Protein AF-A0AB73KHA6-F1 (afdb_monomer)

Nearest PDB structures (foldseek):
  8xl0-assembly1_F  TM=5.474E-01  e=4.171E+00  Homo sapiens
  7aht-assembly1_A  TM=4.195E-01  e=3.923E+00  Bacillus subtilis subsp. subtilis str. 168

pLDDT: mean 85.56, std 12.54, range [39.38, 96.81]

Solvent-accessible surface area (backbone atoms only — not comparable to full-atom values): 4493 Å² total; per-residue (Å²): 133,86,81,74,78,83,62,92,81,57,60,70,42,70,45,90,76,40,49,94,90,73,50,78,38,41,27,40,28,68,94,47,89,76,34,41,40,39,34,44,60,89,45,76,88,51,84,62,49,73,35,43,56,68,58,50,52,51,51,54,50,34,55,76,69,58,71,64,75,87,127

Sequence (71 aa):
MRTTTDLSTAAWRKSTYSNTNGGECIEVADGIPGVIPVRDSKDPEGPALRFSHDAWSSFIAGIQAAEFPAT

Radius of gyration: 13.56 Å; Cα contacts (8 Å, |Δi|>4): 81; chains: 1; bounding box: 27×36×36 Å

Foldseek 3Di:
DPPPQDCVPFDWDWDPQDDPPDDFTKIWGPPRPQWIWMDGPVCPVDDIDTDGPVRVVVVVVCVVVVVDPPD

Mean predicted aligned error: 5.9 Å

Secondary structure (DSSP, 8-state):
-------TT--EEE-TT--TTS---EEEE-S-TT-EEEEETT-TTSPPEEE-HHHHHHHHHHHHTT-S---

Structure (mmCIF, N/CA/C/O backbone):
data_AF-A0AB73KHA6-F1
#
_entry.id   AF-A0AB73KHA6-F1
#
loop_
_atom_site.group_PDB
_atom_site.id
_atom_site.type_symbol
_atom_site.label_atom_id
_atom_site.label_alt_id
_atom_site.label_comp_id
_atom_site.label_asym_id
_atom_site.label_entity_id
_atom_site.label_seq_id
_atom_site.pdbx_PDB_ins_code
_atom_site.Cartn_x
_atom_site.Cartn_y
_atom_site.Cartn_z
_atom_site.occupancy
_atom_site.B_iso_or_equiv
_atom_site.auth_seq_id
_atom_site.auth_comp_id
_atom_site.auth_asym_id
_atom_sit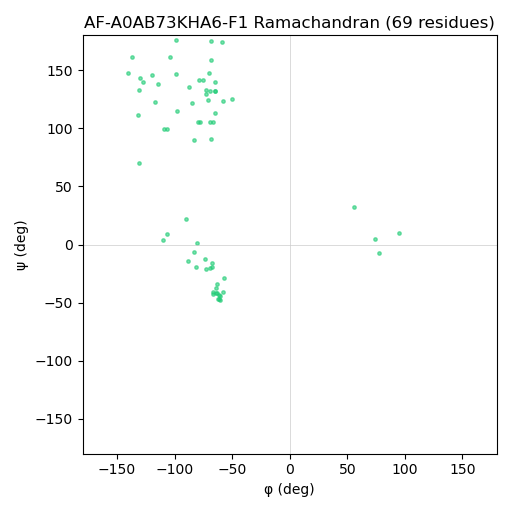e.auth_atom_id
_atom_site.pdbx_PDB_model_num
ATOM 1 N N . MET A 1 1 ? 0.104 -10.962 22.349 1.00 39.38 1 MET A N 1
ATOM 2 C CA . MET A 1 1 ? 0.737 -11.768 21.285 1.00 39.38 1 MET A CA 1
ATOM 3 C C . MET A 1 1 ? 0.450 -11.100 19.948 1.00 39.38 1 MET A C 1
ATOM 5 O O . MET A 1 1 ? -0.708 -11.014 19.574 1.00 39.38 1 MET A O 1
ATOM 9 N N . ARG A 1 2 ? 1.455 -10.515 19.284 1.00 51.69 2 ARG A N 1
ATOM 10 C CA . ARG A 1 2 ? 1.289 -10.037 17.903 1.00 51.69 2 ARG A CA 1
ATOM 11 C C . ARG A 1 2 ? 1.408 -11.273 17.018 1.00 51.69 2 ARG A C 1
ATOM 13 O O . ARG A 1 2 ? 2.497 -11.817 16.886 1.00 51.69 2 ARG A O 1
ATOM 20 N N . THR A 1 3 ? 0.294 -11.760 16.491 1.00 57.00 3 THR A N 1
ATOM 21 C CA . THR A 1 3 ? 0.294 -12.762 15.425 1.00 57.00 3 THR A CA 1
ATOM 22 C C . THR A 1 3 ? 0.842 -12.063 14.189 1.00 57.00 3 THR A C 1
ATOM 24 O O . THR A 1 3 ? 0.126 -11.362 13.479 1.00 57.00 3 THR A O 1
ATOM 27 N N . THR A 1 4 ? 2.155 -12.132 13.994 1.00 69.50 4 THR A N 1
ATOM 28 C CA . THR A 1 4 ? 2.786 -11.607 12.787 1.00 69.50 4 THR A CA 1
ATOM 29 C C . THR A 1 4 ? 2.303 -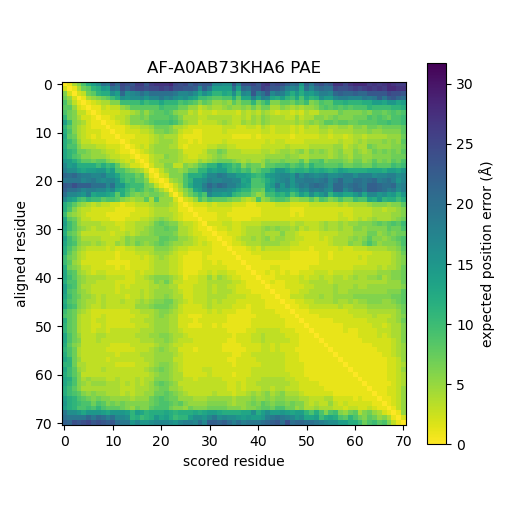12.465 11.627 1.00 69.50 4 THR A C 1
ATOM 31 O O . THR A 1 4 ? 2.723 -13.608 11.500 1.00 69.50 4 THR A O 1
ATOM 34 N N . 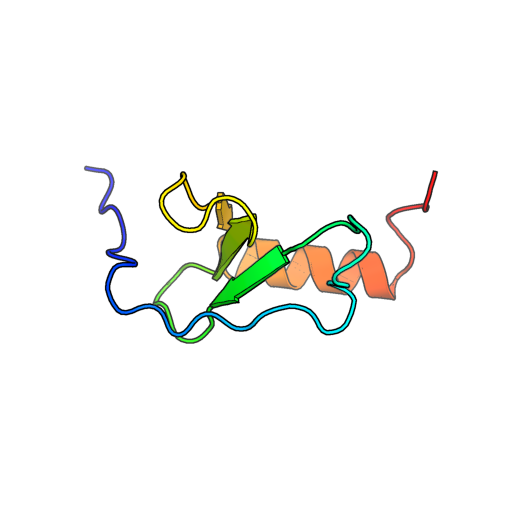THR A 1 5 ? 1.396 -11.934 10.803 1.00 78.81 5 THR A N 1
ATOM 35 C CA . THR A 1 5 ? 0.972 -12.575 9.551 1.00 78.81 5 THR A CA 1
ATOM 36 C C . THR A 1 5 ? 2.206 -12.972 8.743 1.00 78.81 5 THR A C 1
ATOM 38 O O . THR A 1 5 ? 3.073 -12.125 8.510 1.00 78.81 5 THR A O 1
ATOM 41 N N . ASP A 1 6 ? 2.333 -14.234 8.359 1.00 83.56 6 ASP A N 1
ATOM 42 C CA . ASP A 1 6 ? 3.437 -14.653 7.502 1.00 83.56 6 ASP A CA 1
ATOM 43 C C . ASP A 1 6 ? 3.200 -14.122 6.079 1.00 83.56 6 ASP A C 1
ATOM 45 O O . ASP A 1 6 ? 2.103 -14.251 5.539 1.00 83.56 6 ASP A O 1
ATOM 49 N N . LEU A 1 7 ? 4.211 -13.469 5.504 1.00 87.88 7 LEU A N 1
ATOM 50 C CA . LEU A 1 7 ? 4.178 -12.897 4.153 1.00 87.88 7 LEU A CA 1
ATOM 51 C C . LEU A 1 7 ? 5.080 -13.666 3.176 1.00 87.88 7 LEU A C 1
ATOM 53 O O . LEU A 1 7 ? 5.197 -13.265 2.021 1.00 87.88 7 LEU A O 1
ATOM 57 N N . SER A 1 8 ? 5.700 -14.766 3.616 1.00 85.06 8 SER A N 1
ATOM 58 C CA . SER A 1 8 ? 6.603 -15.597 2.807 1.00 85.06 8 SER A CA 1
ATOM 59 C C . SER A 1 8 ? 5.956 -16.126 1.521 1.00 85.06 8 SER A C 1
ATOM 61 O O . SER A 1 8 ? 6.638 -16.321 0.519 1.00 85.06 8 SER A O 1
ATOM 63 N N . THR A 1 9 ? 4.634 -16.311 1.531 1.00 85.06 9 THR A N 1
ATOM 64 C CA . THR A 1 9 ? 3.833 -16.815 0.402 1.00 85.06 9 THR A CA 1
ATOM 65 C C . THR A 1 9 ? 2.988 -15.734 -0.277 1.00 85.06 9 THR A C 1
ATOM 67 O O . THR A 1 9 ? 2.148 -16.045 -1.121 1.00 85.06 9 THR A O 1
ATOM 70 N N . ALA A 1 10 ? 3.183 -14.460 0.077 1.00 92.31 10 ALA A N 1
ATOM 71 C CA . ALA A 1 10 ? 2.387 -13.372 -0.471 1.00 92.31 10 ALA A CA 1
ATOM 72 C C . ALA A 1 10 ? 2.612 -13.209 -1.985 1.00 92.31 10 ALA A C 1
ATOM 74 O O . ALA A 1 10 ? 3.744 -13.146 -2.469 1.00 92.31 10 ALA A O 1
ATOM 75 N N . ALA A 1 11 ? 1.513 -13.102 -2.733 1.00 93.12 11 ALA A N 1
ATOM 76 C CA . ALA A 1 11 ? 1.540 -12.841 -4.166 1.00 93.12 11 ALA A CA 1
ATOM 77 C C . ALA A 1 11 ? 1.692 -11.333 -4.420 1.00 93.12 11 ALA A C 1
ATOM 79 O O . ALA A 1 11 ? 0.710 -10.593 -4.493 1.00 93.12 11 ALA A O 1
ATOM 80 N N . TRP A 1 12 ? 2.938 -10.872 -4.518 1.00 93.56 12 TRP A N 1
ATOM 81 C CA . TRP A 1 12 ? 3.263 -9.462 -4.727 1.00 93.56 12 TRP A CA 1
ATOM 82 C C . TRP A 1 12 ? 2.956 -9.000 -6.150 1.00 93.56 12 TRP A C 1
ATOM 84 O O . TRP A 1 12 ? 3.357 -9.626 -7.132 1.00 93.56 12 TRP A O 1
ATOM 94 N N . ARG A 1 13 ? 2.296 -7.847 -6.258 1.00 93.19 13 ARG A N 1
ATOM 95 C CA . ARG A 1 13 ? 2.035 -7.157 -7.518 1.00 93.19 13 ARG A CA 1
ATOM 96 C C . ARG A 1 13 ? 2.727 -5.804 -7.504 1.00 93.19 13 ARG A C 1
ATOM 98 O O . ARG A 1 13 ? 2.460 -4.963 -6.644 1.00 93.19 13 ARG A O 1
ATOM 105 N N . LYS A 1 14 ? 3.582 -5.587 -8.494 1.00 89.62 14 LYS A N 1
ATOM 106 C CA . LYS A 1 14 ? 4.277 -4.319 -8.713 1.00 89.62 14 LYS A CA 1
ATOM 107 C C . LYS A 1 14 ? 3.345 -3.271 -9.318 1.00 89.62 14 LYS A C 1
ATOM 109 O O . LYS A 1 14 ? 2.523 -3.598 -10.175 1.00 89.62 14 LYS A O 1
ATOM 114 N N . SER A 1 15 ? 3.478 -2.020 -8.885 1.00 85.62 15 SER A N 1
ATOM 115 C CA . SER A 1 15 ? 2.769 -0.893 -9.495 1.00 85.62 15 SER A CA 1
ATOM 116 C C . SER A 1 15 ? 3.226 -0.672 -10.939 1.00 85.62 15 SER A C 1
ATOM 118 O O . SER A 1 15 ? 4.415 -0.721 -11.246 1.00 85.62 15 SER A O 1
ATOM 120 N N . THR A 1 16 ? 2.293 -0.360 -11.838 1.00 81.88 16 THR A N 1
ATOM 121 C CA . THR A 1 16 ? 2.602 0.005 -13.233 1.00 81.88 16 THR A CA 1
ATOM 122 C C . THR A 1 16 ? 3.329 1.345 -13.352 1.00 81.88 16 THR A C 1
ATOM 124 O O . THR A 1 16 ? 3.912 1.633 -14.392 1.00 81.88 16 THR A O 1
ATOM 127 N N . TYR A 1 17 ? 3.316 2.158 -12.292 1.00 77.50 17 TYR A N 1
ATOM 128 C CA . TYR A 1 17 ? 4.061 3.416 -12.214 1.00 77.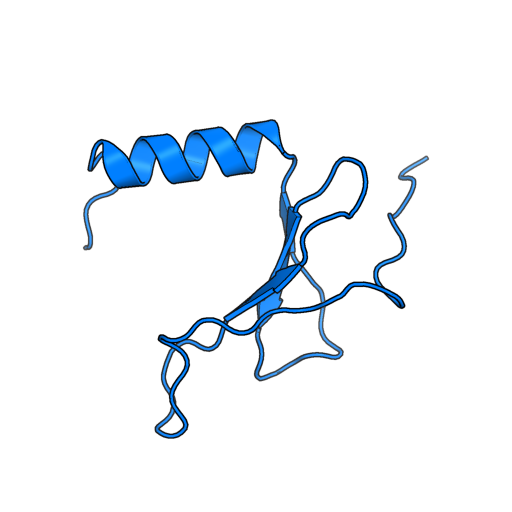50 17 TYR A CA 1
ATOM 129 C C . TYR A 1 17 ? 5.526 3.218 -11.788 1.00 77.50 17 TYR A C 1
ATOM 131 O O . TYR A 1 17 ? 6.315 4.160 -11.828 1.00 77.50 17 TYR A O 1
ATOM 139 N N . SER A 1 18 ? 5.918 1.993 -11.422 1.00 74.12 18 SER A N 1
ATOM 140 C CA . SER A 1 18 ? 7.302 1.645 -11.101 1.00 74.12 18 SER A CA 1
ATOM 141 C C . SER A 1 18 ? 8.114 1.479 -12.389 1.00 74.12 18 SER A C 1
ATOM 143 O O . SER A 1 18 ? 7.970 0.487 -13.101 1.00 74.12 18 SER A O 1
ATOM 145 N N . ASN A 1 19 ? 8.966 2.458 -12.704 1.00 69.56 19 ASN A N 1
ATOM 146 C CA . ASN A 1 19 ? 9.826 2.439 -13.889 1.00 69.56 19 ASN A CA 1
ATOM 147 C C . ASN A 1 19 ? 11.292 2.104 -13.549 1.00 69.56 19 ASN A C 1
ATOM 149 O O . ASN A 1 19 ? 11.743 2.228 -12.412 1.00 69.56 19 ASN A O 1
ATOM 153 N N . THR A 1 20 ? 12.054 1.688 -14.562 1.00 63.56 20 THR A N 1
ATOM 154 C CA . THR A 1 20 ? 13.477 1.320 -14.442 1.00 63.56 20 THR A CA 1
ATOM 155 C C . THR A 1 20 ? 14.411 2.521 -14.266 1.00 63.56 20 THR A C 1
ATOM 157 O O . THR A 1 20 ? 15.566 2.340 -13.897 1.00 63.56 20 THR A O 1
ATOM 160 N N . ASN A 1 21 ? 13.921 3.746 -14.484 1.00 66.44 21 ASN A N 1
ATOM 161 C CA . ASN A 1 21 ? 14.716 4.979 -14.449 1.00 66.44 21 ASN A CA 1
ATOM 162 C C . ASN A 1 21 ? 14.766 5.627 -13.053 1.00 66.44 21 ASN A C 1
ATOM 164 O O . ASN A 1 21 ? 15.038 6.818 -12.932 1.00 66.44 21 ASN A O 1
ATOM 168 N N . GLY A 1 22 ? 14.510 4.853 -11.996 1.00 57.81 22 GLY A N 1
ATOM 169 C CA . GLY A 1 22 ? 14.684 5.301 -10.614 1.00 57.81 22 GLY A CA 1
ATOM 170 C C . GLY A 1 22 ? 13.431 5.843 -9.925 1.00 57.81 22 GLY A C 1
ATOM 171 O O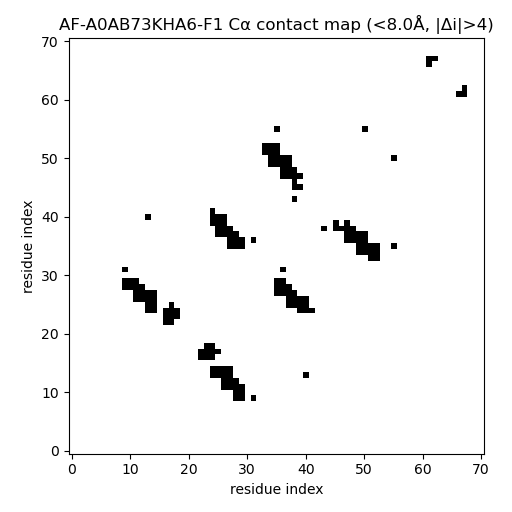 . GLY A 1 22 ? 13.561 6.337 -8.807 1.00 57.81 22 GLY A O 1
ATOM 172 N N . GLY A 1 23 ? 12.240 5.704 -10.519 1.00 63.50 23 GLY A N 1
ATOM 173 C CA . GLY A 1 23 ? 10.973 6.102 -9.895 1.00 63.50 23 GLY A CA 1
ATOM 174 C C . GLY A 1 23 ? 10.663 5.401 -8.562 1.00 63.50 23 GLY A C 1
ATOM 175 O O . GLY A 1 23 ? 11.384 4.503 -8.112 1.00 63.50 23 GLY A O 1
ATOM 176 N N . GLU A 1 24 ? 9.583 5.832 -7.914 1.00 64.94 24 GLU A N 1
ATOM 177 C CA . GLU A 1 24 ? 9.070 5.250 -6.669 1.00 64.94 24 GLU A CA 1
ATOM 178 C C . GLU A 1 24 ? 8.494 3.851 -6.951 1.00 64.94 24 GLU A C 1
ATOM 180 O O . GLU A 1 24 ? 7.446 3.693 -7.586 1.00 64.94 24 GLU A O 1
ATOM 185 N N . CYS A 1 25 ? 9.226 2.810 -6.544 1.00 86.69 25 CYS A N 1
ATOM 186 C CA . CYS A 1 25 ? 8.867 1.427 -6.840 1.00 86.69 25 CYS A CA 1
ATOM 187 C C . CYS A 1 25 ? 8.144 0.792 -5.652 1.00 86.69 25 CYS A C 1
ATOM 189 O O . CYS A 1 25 ? 8.747 0.590 -4.603 1.00 86.69 25 CYS A O 1
ATOM 191 N N . ILE A 1 26 ? 6.868 0.447 -5.823 1.00 90.31 26 ILE A N 1
ATOM 192 C CA . ILE A 1 26 ? 6.026 -0.103 -4.755 1.00 90.31 26 ILE A CA 1
ATOM 193 C C . ILE A 1 26 ? 5.382 -1.410 -5.217 1.00 90.31 26 ILE A C 1
ATOM 195 O O . ILE A 1 26 ? 4.916 -1.523 -6.356 1.00 90.31 26 ILE A O 1
ATOM 199 N N . GLU A 1 27 ? 5.322 -2.389 -4.313 1.00 93.75 27 GLU A N 1
ATOM 200 C CA . GLU A 1 27 ? 4.540 -3.617 -4.482 1.00 93.75 27 GLU A CA 1
ATOM 201 C C . GLU A 1 27 ? 3.492 -3.759 -3.377 1.00 93.75 27 GLU A C 1
ATOM 203 O O . GLU A 1 27 ? 3.728 -3.391 -2.225 1.00 93.75 27 GLU A O 1
ATOM 208 N N . VAL A 1 28 ? 2.344 -4.334 -3.731 1.00 94.75 28 VAL A N 1
ATOM 209 C CA . VAL A 1 28 ? 1.233 -4.636 -2.816 1.00 94.75 28 VAL A CA 1
ATOM 210 C C . VAL A 1 28 ? 0.821 -6.091 -3.022 1.00 94.75 28 VAL A C 1
ATOM 212 O O . VAL A 1 28 ? 0.837 -6.563 -4.161 1.00 94.75 28 VAL A O 1
ATOM 215 N N . ALA A 1 29 ? 0.442 -6.800 -1.960 1.00 94.31 29 ALA A N 1
ATOM 216 C CA . ALA A 1 29 ? -0.161 -8.130 -2.076 1.00 94.31 29 ALA A CA 1
ATOM 217 C C . ALA A 1 29 ? -1.615 -8.122 -1.587 1.00 94.31 29 ALA A C 1
ATOM 219 O O . ALA A 1 29 ? -1.925 -7.536 -0.551 1.00 94.31 29 ALA A O 1
ATOM 220 N N . ASP A 1 30 ? -2.490 -8.806 -2.321 1.00 86.81 30 ASP A N 1
ATOM 221 C CA . ASP A 1 30 ? -3.876 -9.039 -1.904 1.00 86.81 30 ASP A CA 1
ATOM 222 C C . ASP A 1 30 ? -4.026 -10.441 -1.296 1.00 86.81 30 ASP A C 1
ATOM 224 O O . ASP A 1 30 ? -3.102 -11.254 -1.306 1.00 86.81 30 ASP A O 1
ATOM 228 N N . GLY A 1 31 ? -5.228 -10.750 -0.802 1.00 85.81 31 GLY A N 1
ATOM 229 C CA . GLY A 1 31 ? -5.593 -12.108 -0.384 1.00 85.81 31 GLY A CA 1
ATOM 230 C C . GLY A 1 31 ? -4.960 -12.557 0.933 1.00 85.81 31 GLY A C 1
ATOM 231 O O . GLY A 1 31 ? -5.153 -13.699 1.343 1.00 85.81 31 GLY A O 1
ATOM 232 N N . ILE A 1 32 ? -4.241 -11.665 1.618 1.00 89.12 32 ILE A N 1
ATOM 233 C CA . ILE A 1 32 ? -3.689 -11.919 2.943 1.00 89.12 32 ILE A CA 1
ATOM 234 C C . ILE A 1 32 ? -4.762 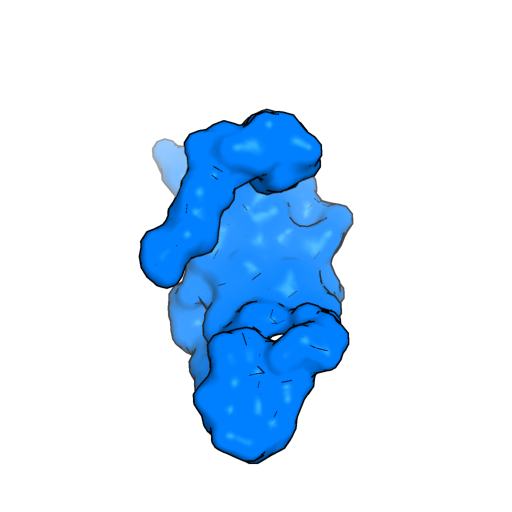-11.604 4.000 1.00 89.12 32 ILE A C 1
ATOM 236 O O . ILE A 1 32 ? -5.250 -10.473 4.063 1.00 89.12 32 ILE A O 1
ATOM 240 N N . PRO A 1 33 ? -5.151 -12.566 4.857 1.00 89.06 33 PRO A N 1
ATOM 241 C CA . PRO A 1 33 ? -6.187 -12.329 5.854 1.00 89.06 33 PRO A CA 1
ATOM 242 C C . PRO A 1 33 ? -5.843 -11.175 6.803 1.00 89.06 33 PRO A C 1
ATOM 244 O O . PRO A 1 33 ? -4.819 -11.185 7.489 1.00 89.06 33 PRO A O 1
ATOM 247 N N . GLY A 1 34 ? -6.733 -10.184 6.856 1.00 88.62 34 GLY A N 1
ATOM 248 C CA . GLY A 1 34 ? -6.694 -9.078 7.815 1.00 88.62 34 GLY A CA 1
ATOM 249 C C . GLY A 1 34 ? -5.687 -7.965 7.519 1.00 88.62 34 GLY A C 1
ATOM 250 O O . GLY A 1 34 ? -5.734 -6.944 8.207 1.00 88.62 34 GLY A O 1
ATOM 251 N N . VAL A 1 35 ? -4.810 -8.112 6.519 1.00 93.38 35 VAL A N 1
ATOM 252 C CA . VAL A 1 35 ? -3.811 -7.088 6.188 1.00 93.38 35 VAL A CA 1
ATOM 253 C C . VAL A 1 35 ? -3.608 -6.905 4.688 1.00 93.38 35 VAL A C 1
ATOM 255 O O . VAL A 1 35 ? -3.648 -7.861 3.924 1.00 93.38 35 VAL A O 1
ATOM 258 N N . ILE A 1 36 ? -3.304 -5.671 4.296 1.00 94.88 36 ILE A N 1
ATOM 259 C CA . ILE A 1 36 ? -2.798 -5.296 2.977 1.00 94.88 36 ILE A CA 1
ATOM 260 C C . ILE A 1 36 ? -1.327 -4.900 3.149 1.00 94.88 36 ILE A C 1
ATOM 262 O O . ILE A 1 36 ? -1.041 -3.807 3.656 1.00 94.88 36 ILE A O 1
ATOM 266 N N . PRO A 1 37 ? -0.374 -5.798 2.848 1.00 95.31 37 PRO A N 1
ATOM 267 C CA . PRO A 1 37 ? 1.038 -5.487 2.950 1.00 95.31 37 PRO A CA 1
ATOM 268 C C . PRO A 1 37 ? 1.529 -4.667 1.748 1.00 95.31 37 PRO A C 1
ATOM 270 O O . PRO A 1 37 ? 1.151 -4.923 0.604 1.00 95.31 37 PRO A O 1
ATOM 273 N N . VAL A 1 38 ? 2.414 -3.710 2.020 1.00 95.12 38 VAL A N 1
ATOM 274 C CA . VAL A 1 38 ? 3.046 -2.826 1.032 1.00 95.12 38 VAL A CA 1
ATOM 275 C C . VAL A 1 38 ? 4.549 -2.816 1.284 1.00 95.12 38 VAL A C 1
ATOM 277 O O . VAL A 1 38 ? 4.974 -2.665 2.431 1.00 95.12 38 VAL A O 1
ATOM 280 N N . ARG A 1 39 ? 5.360 -2.968 0.237 1.00 93.69 39 ARG A N 1
ATOM 281 C CA . ARG A 1 39 ? 6.826 -2.927 0.351 1.00 93.69 39 ARG A CA 1
ATOM 282 C C . ARG A 1 39 ? 7.476 -2.127 -0.770 1.00 93.69 39 ARG A C 1
ATOM 284 O O . ARG A 1 39 ? 6.877 -1.929 -1.830 1.00 93.69 39 ARG A O 1
ATOM 291 N N . ASP A 1 40 ? 8.718 -1.725 -0.530 1.00 91.31 40 ASP A N 1
ATOM 292 C CA . ASP A 1 40 ? 9.602 -1.171 -1.552 1.00 91.31 40 ASP A CA 1
ATOM 293 C C . ASP A 1 40 ? 10.023 -2.287 -2.518 1.00 91.31 40 ASP A C 1
ATOM 295 O O . ASP A 1 40 ? 10.559 -3.314 -2.102 1.00 91.31 40 ASP A O 1
ATOM 299 N N . SER A 1 41 ? 9.790 -2.110 -3.822 1.00 89.25 41 SER A N 1
ATOM 300 C CA . SER A 1 41 ? 10.243 -3.108 -4.802 1.00 89.25 41 SER A CA 1
ATOM 301 C C . SER A 1 41 ? 11.767 -3.184 -4.920 1.00 89.25 41 SER A C 1
ATOM 303 O O . SER A 1 41 ? 12.273 -4.152 -5.487 1.00 89.25 41 SER A O 1
ATOM 305 N N . LYS A 1 42 ? 12.491 -2.144 -4.485 1.00 87.56 42 LYS A N 1
ATOM 306 C CA . LYS A 1 42 ? 13.959 -2.074 -4.525 1.00 87.56 42 LYS A CA 1
ATOM 307 C C . LYS A 1 42 ? 14.602 -2.819 -3.354 1.00 87.56 42 LYS A C 1
ATOM 309 O O . LYS A 1 42 ? 15.765 -3.190 -3.466 1.00 87.56 42 LYS A O 1
ATOM 314 N N . ASP A 1 43 ? 13.840 -3.07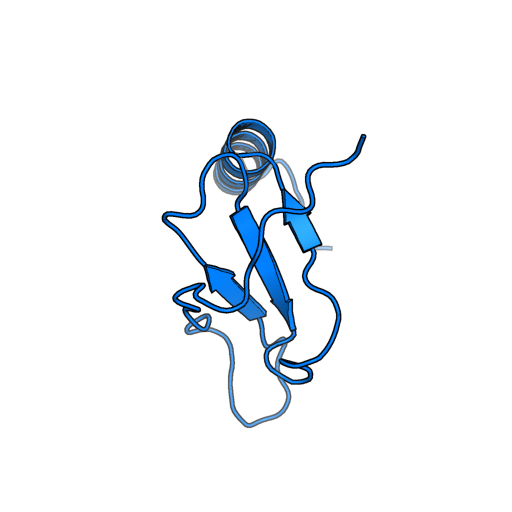7 -2.293 1.00 89.88 43 ASP A N 1
ATOM 315 C CA . ASP A 1 43 ? 14.266 -3.843 -1.123 1.00 89.88 43 ASP A CA 1
ATOM 316 C C . ASP A 1 43 ? 13.224 -4.928 -0.767 1.00 89.88 43 ASP A C 1
ATOM 318 O O . ASP A 1 43 ? 12.504 -4.821 0.229 1.00 89.88 43 ASP A O 1
ATOM 322 N N . PRO A 1 44 ? 13.084 -5.981 -1.600 1.00 88.62 44 PRO A N 1
ATOM 323 C CA . PRO A 1 44 ? 12.047 -6.999 -1.420 1.00 88.62 44 PRO A CA 1
ATOM 324 C C . PRO A 1 44 ? 12.259 -7.888 -0.185 1.00 88.62 44 PRO A C 1
ATOM 326 O O . PRO A 1 44 ? 11.297 -8.523 0.260 1.00 88.62 44 PRO A O 1
ATOM 329 N N . GLU A 1 45 ? 13.487 -7.956 0.337 1.00 88.62 45 GLU A N 1
ATOM 330 C CA . GLU A 1 45 ? 13.842 -8.669 1.575 1.00 88.62 45 GLU A CA 1
ATOM 331 C C . GLU A 1 45 ? 13.698 -7.780 2.822 1.00 88.62 45 GLU A C 1
ATOM 333 O O . GLU A 1 45 ? 13.662 -8.286 3.947 1.00 88.62 45 GLU A O 1
ATOM 338 N N . GLY A 1 46 ? 13.569 -6.466 2.623 1.00 89.00 46 GLY A N 1
ATOM 339 C CA . GLY A 1 46 ? 13.298 -5.489 3.662 1.00 89.00 46 GLY A CA 1
ATOM 340 C C . GLY A 1 46 ? 11.897 -5.599 4.283 1.00 89.00 46 GLY A C 1
ATOM 341 O O . GLY A 1 46 ? 11.045 -6.399 3.876 1.00 89.00 46 GLY A O 1
ATOM 342 N N . PRO A 1 47 ? 11.621 -4.790 5.320 1.00 90.50 47 PRO A N 1
ATOM 343 C CA . PRO A 1 47 ? 10.356 -4.837 6.040 1.00 90.50 47 PRO A CA 1
ATOM 344 C C . PRO A 1 47 ? 9.182 -4.319 5.193 1.00 90.50 47 PRO A C 1
ATOM 346 O O . PRO A 1 47 ? 9.214 -3.216 4.654 1.00 90.50 47 PRO A O 1
ATOM 349 N N . ALA A 1 48 ? 8.085 -5.080 5.167 1.00 93.81 48 ALA A N 1
ATOM 350 C CA . ALA A 1 48 ? 6.816 -4.636 4.594 1.00 93.81 48 ALA A CA 1
ATOM 351 C C . ALA A 1 48 ? 5.956 -3.885 5.626 1.00 93.81 48 ALA A C 1
ATOM 353 O O . ALA A 1 48 ? 5.764 -4.353 6.756 1.00 93.81 48 ALA A O 1
ATOM 354 N N . LEU A 1 49 ? 5.365 -2.764 5.211 1.00 94.00 49 LEU A N 1
ATOM 355 C CA . LEU A 1 49 ? 4.282 -2.101 5.936 1.00 94.00 49 LEU A CA 1
ATOM 356 C C . LEU A 1 49 ? 3.016 -2.954 5.854 1.00 94.00 49 LEU A C 1
ATOM 358 O O . LEU A 1 49 ? 2.788 -3.636 4.860 1.00 94.00 49 LEU A O 1
ATOM 362 N N . ARG A 1 50 ? 2.186 -2.930 6.899 1.00 93.81 50 ARG A N 1
ATOM 363 C CA . ARG A 1 50 ? 0.964 -3.741 6.985 1.00 93.81 50 ARG A CA 1
ATOM 364 C C . ARG A 1 50 ? -0.198 -2.865 7.408 1.00 93.81 50 ARG A C 1
ATOM 366 O O . ARG A 1 50 ? -0.246 -2.417 8.552 1.00 93.81 50 ARG A O 1
ATOM 373 N N . PHE A 1 51 ? -1.134 -2.657 6.497 1.00 94.62 51 PHE A N 1
ATOM 374 C CA . PHE A 1 51 ? -2.351 -1.899 6.760 1.00 94.62 51 PHE A CA 1
ATOM 375 C C . PHE A 1 51 ? -3.501 -2.860 7.039 1.00 94.62 51 PHE A C 1
ATOM 377 O O . PHE A 1 51 ? -3.531 -3.946 6.469 1.00 94.62 51 PHE A O 1
ATOM 384 N N . SER A 1 52 ? -4.451 -2.492 7.900 1.00 93.94 52 SER A N 1
ATOM 385 C CA . SER A 1 52 ? -5.716 -3.231 7.959 1.00 93.94 52 SER A CA 1
ATOM 386 C C . SER A 1 52 ? -6.514 -2.991 6.677 1.00 93.94 52 SER A C 1
ATOM 388 O O . SER A 1 52 ? -6.316 -1.986 5.989 1.00 93.94 52 SER A O 1
ATOM 390 N N . HIS A 1 53 ? -7.448 -3.890 6.373 1.00 92.62 53 HIS A N 1
ATOM 391 C CA . HIS A 1 53 ? -8.337 -3.721 5.224 1.00 92.62 53 HIS A CA 1
ATOM 392 C C . HIS A 1 53 ? -9.150 -2.414 5.311 1.00 92.62 53 HIS A C 1
ATOM 394 O O . HIS A 1 53 ? -9.251 -1.684 4.328 1.00 92.62 53 HIS A O 1
ATOM 400 N N . ASP A 1 54 ? -9.647 -2.066 6.503 1.00 94.38 54 ASP A N 1
ATOM 401 C CA . ASP A 1 54 ? -10.442 -0.848 6.719 1.00 94.38 54 ASP A CA 1
ATOM 402 C C . ASP A 1 54 ? -9.617 0.430 6.530 1.00 94.38 54 ASP A C 1
ATOM 404 O O . ASP A 1 54 ? -10.081 1.389 5.910 1.00 94.38 54 ASP A O 1
ATOM 408 N N . ALA A 1 55 ? -8.371 0.437 7.018 1.00 95.69 55 ALA A N 1
ATOM 409 C CA . ALA A 1 55 ? -7.465 1.568 6.840 1.00 95.69 55 ALA A CA 1
ATOM 410 C C . ALA A 1 55 ? -7.095 1.744 5.363 1.00 95.69 55 ALA A C 1
ATOM 412 O O . ALA A 1 55 ? -7.114 2.863 4.855 1.00 95.69 55 ALA A O 1
ATOM 413 N N . TRP A 1 56 ? -6.820 0.639 4.662 1.00 95.06 56 TRP A N 1
ATOM 414 C CA . TRP A 1 56 ? -6.538 0.660 3.229 1.00 95.06 56 TRP A CA 1
ATOM 415 C C . TRP A 1 56 ? -7.737 1.176 2.424 1.00 95.06 56 TRP A C 1
ATOM 417 O O . TRP A 1 56 ? -7.585 2.075 1.603 1.00 95.06 56 TRP A O 1
ATOM 427 N N . SER A 1 57 ? -8.945 0.680 2.707 1.00 94.19 57 SER A N 1
ATOM 428 C CA . SER A 1 57 ? -10.170 1.141 2.043 1.00 94.19 57 SER A CA 1
ATOM 429 C C . SER A 1 57 ? -10.432 2.629 2.285 1.00 94.19 57 SER A C 1
ATOM 431 O O . SER A 1 57 ? -10.775 3.349 1.350 1.00 94.19 57 SER A O 1
ATOM 433 N N . SER A 1 58 ? -10.248 3.099 3.522 1.00 96.81 58 SER A N 1
ATOM 434 C CA . SER A 1 58 ? -10.415 4.515 3.877 1.00 96.81 58 SER A CA 1
ATOM 435 C C . SER A 1 58 ? -9.401 5.399 3.152 1.00 96.81 58 SER A C 1
ATOM 437 O O . SER A 1 58 ? -9.756 6.452 2.632 1.00 96.81 58 SER A O 1
ATOM 439 N N . PHE A 1 59 ? -8.148 4.948 3.055 1.00 94.81 59 PHE A N 1
ATOM 440 C CA . PHE A 1 59 ? -7.098 5.654 2.327 1.00 94.81 59 PHE A CA 1
ATOM 441 C C . PHE A 1 59 ? -7.432 5.816 0.837 1.00 94.81 59 PHE A C 1
ATOM 443 O O . PHE A 1 59 ? -7.350 6.923 0.307 1.00 94.81 59 PHE A O 1
ATOM 450 N N . ILE A 1 60 ? -7.869 4.743 0.168 1.00 94.25 60 ILE A N 1
ATOM 451 C CA . ILE A 1 60 ? -8.264 4.807 -1.248 1.00 94.25 60 ILE A CA 1
ATOM 452 C C . ILE A 1 60 ? -9.471 5.732 -1.446 1.00 94.25 60 ILE A C 1
ATOM 454 O O . ILE A 1 60 ? -9.475 6.525 -2.389 1.00 94.25 60 ILE A O 1
ATOM 458 N N . ALA A 1 61 ? -10.462 5.675 -0.552 1.00 96.50 61 ALA A N 1
ATOM 459 C CA . ALA A 1 61 ? -11.619 6.565 -0.602 1.00 96.50 61 ALA A CA 1
ATOM 460 C C . ALA A 1 61 ? -11.209 8.044 -0.480 1.00 96.50 61 ALA A C 1
ATOM 462 O O . ALA A 1 61 ? -11.653 8.865 -1.281 1.00 96.50 61 ALA A O 1
ATOM 463 N N . GLY A 1 62 ? -10.302 8.373 0.446 1.00 96.31 62 GLY A N 1
ATOM 464 C CA . GLY A 1 62 ? -9.784 9.735 0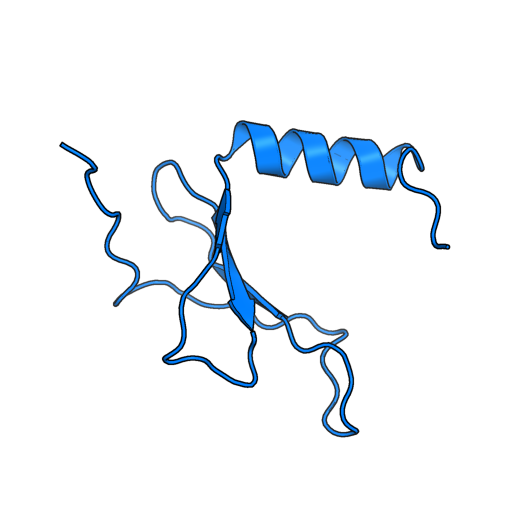.598 1.00 96.31 62 GLY A CA 1
ATOM 465 C C . GLY A 1 62 ? -9.001 10.221 -0.628 1.00 96.31 62 GLY A C 1
ATOM 466 O O . GLY A 1 62 ? -9.160 11.367 -1.044 1.00 96.31 62 GLY A O 1
ATOM 467 N N . ILE A 1 63 ? -8.223 9.348 -1.288 1.00 94.19 63 ILE A N 1
ATOM 468 C CA . ILE A 1 63 ? -7.572 9.687 -2.570 1.00 94.19 63 ILE A CA 1
ATOM 469 C C . ILE A 1 63 ? -8.619 10.021 -3.639 1.00 94.19 63 ILE A C 1
ATOM 471 O O . ILE A 1 63 ? -8.489 11.028 -4.332 1.00 94.19 63 ILE A O 1
ATOM 475 N N . GLN A 1 64 ? -9.659 9.195 -3.780 1.00 94.25 64 GLN A N 1
ATOM 476 C CA . GLN A 1 64 ? -10.720 9.407 -4.773 1.00 94.25 64 GLN A CA 1
ATOM 477 C C . GLN A 1 64 ? -11.510 10.696 -4.520 1.00 94.25 64 GLN A C 1
ATOM 479 O O . GLN A 1 64 ? -11.921 11.360 -5.469 1.00 94.25 64 GLN A O 1
ATOM 484 N N . ALA A 1 65 ? -11.687 11.062 -3.251 1.00 96.44 65 ALA A N 1
ATOM 485 C CA . ALA A 1 65 ? -12.311 12.309 -2.828 1.00 96.44 65 ALA A CA 1
ATOM 486 C C . ALA A 1 65 ? -11.362 13.527 -2.880 1.00 96.44 65 ALA A C 1
ATOM 488 O O . ALA A 1 65 ? -11.782 14.634 -2.549 1.00 96.44 65 ALA A O 1
ATOM 489 N N . ALA A 1 66 ? -10.108 13.343 -3.316 1.00 91.88 66 ALA A N 1
ATOM 490 C CA . ALA A 1 66 ? -9.063 14.368 -3.335 1.00 91.88 66 ALA A CA 1
ATOM 491 C C . ALA A 1 66 ? -8.794 15.010 -1.957 1.00 91.88 66 ALA A C 1
ATOM 493 O O . ALA A 1 66 ? -8.422 16.179 -1.864 1.00 91.88 66 ALA A O 1
ATOM 494 N N . GLU A 1 67 ? -8.949 14.238 -0.878 1.00 94.88 67 GLU A N 1
ATOM 495 C CA . GLU A 1 67 ? -8.702 14.685 0.501 1.00 94.88 67 GLU A CA 1
ATOM 496 C C . GLU A 1 67 ? -7.207 14.848 0.811 1.00 94.88 67 GLU A C 1
ATOM 498 O O . GLU A 1 67 ? -6.832 15.579 1.729 1.00 94.88 67 GLU A O 1
ATOM 503 N N . PHE A 1 68 ? -6.344 14.187 0.034 1.00 86.19 68 PHE A N 1
ATOM 504 C CA . PHE A 1 68 ? -4.892 14.264 0.159 1.00 86.19 68 PHE A CA 1
ATOM 505 C C . PHE A 1 68 ? -4.313 15.089 -0.999 1.00 86.19 68 PHE A C 1
ATOM 507 O O . PHE A 1 68 ? -4.168 14.563 -2.106 1.00 86.19 68 PHE A O 1
ATOM 514 N N . PRO A 1 69 ? -3.990 16.378 -0.794 1.00 76.81 69 PRO A N 1
ATOM 515 C CA . PRO A 1 69 ? -3.378 17.188 -1.837 1.00 76.81 69 PRO A CA 1
ATOM 516 C C . PRO A 1 69 ? -1.982 16.656 -2.184 1.00 76.81 69 PRO A C 1
ATOM 518 O O . PRO A 1 69 ? -1.158 16.416 -1.299 1.00 76.81 69 PRO A O 1
ATOM 521 N N . ALA A 1 70 ? -1.709 16.507 -3.483 1.00 68.62 70 ALA A N 1
ATOM 522 C CA . ALA A 1 70 ? -0.347 16.343 -3.977 1.00 68.62 70 ALA A CA 1
ATOM 523 C C . ALA A 1 70 ? 0.392 17.653 -3.679 1.00 68.62 70 ALA A C 1
ATOM 525 O O . ALA A 1 70 ? -0.016 18.708 -4.164 1.00 68.62 70 ALA 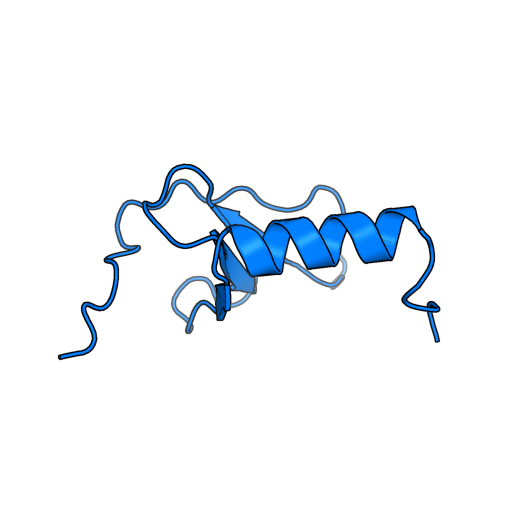A O 1
ATOM 526 N N . THR A 1 71 ? 1.376 17.595 -2.786 1.00 59.72 71 THR A N 1
ATOM 527 C CA . THR A 1 71 ? 2.143 18.779 -2.375 1.00 59.72 71 THR A CA 1
ATOM 528 C C . THR A 1 71 ? 3.097 19.209 -3.480 1.00 59.72 71 THR A C 1
ATOM 530 O O . THR A 1 71 ? 3.643 18.308 -4.156 1.00 59.72 71 THR A O 1
#